Protein AF-M1BUC5-F1 (afdb_monomer)

pLDDT: mean 79.81, std 14.93, range [40.81, 97.44]

Radius of gyration: 17.12 Å; Cα contacts (8 Å, |Δi|>4): 85; chains: 1; bounding box: 34×23×53 Å

Structure (mmCIF, N/CA/C/O backbone):
data_AF-M1BUC5-F1
#
_entry.id   AF-M1BUC5-F1
#
loop_
_atom_site.group_PDB
_atom_site.id
_atom_site.type_symbol
_atom_site.label_atom_id
_atom_site.label_alt_id
_atom_site.label_comp_id
_atom_site.label_asym_id
_atom_site.label_entity_id
_atom_site.label_seq_id
_atom_site.pdbx_PDB_ins_code
_atom_site.Cartn_x
_atom_site.Cartn_y
_atom_site.Cartn_z
_atom_site.occupancy
_atom_site.B_iso_or_equiv
_atom_site.auth_seq_id
_atom_site.auth_comp_id
_atom_site.auth_asym_id
_atom_site.auth_atom_id
_atom_site.pdbx_PDB_model_num
ATOM 1 N N . MET A 1 1 ? 2.798 -12.163 -5.135 1.00 40.81 1 MET A N 1
ATOM 2 C CA . MET A 1 1 ? 2.612 -11.524 -6.457 1.00 40.81 1 MET A CA 1
ATOM 3 C C . MET A 1 1 ? 3.917 -11.699 -7.228 1.00 40.81 1 MET A C 1
ATOM 5 O O . MET A 1 1 ? 4.944 -11.316 -6.693 1.00 40.81 1 MET A O 1
ATOM 9 N N . LYS A 1 2 ? 3.945 -12.364 -8.393 1.00 43.41 2 LYS A N 1
ATOM 10 C CA . LYS A 1 2 ? 5.181 -12.473 -9.197 1.00 43.41 2 LYS A CA 1
ATOM 11 C C . LYS A 1 2 ? 5.216 -11.312 -10.189 1.00 43.41 2 LYS A C 1
ATOM 13 O O . LYS A 1 2 ? 4.722 -11.448 -11.298 1.00 43.41 2 LYS A O 1
ATOM 18 N N . LEU A 1 3 ? 5.778 -10.185 -9.757 1.00 51.00 3 LEU A N 1
ATOM 19 C CA . LEU A 1 3 ? 5.928 -8.955 -10.550 1.00 51.00 3 LEU A CA 1
ATOM 20 C C . LEU A 1 3 ? 7.007 -9.044 -11.655 1.00 51.00 3 LEU A C 1
ATOM 22 O O . LEU A 1 3 ? 7.261 -8.060 -12.337 1.00 51.00 3 LEU A O 1
ATOM 26 N N . LEU A 1 4 ? 7.665 -10.199 -11.822 1.00 53.34 4 LEU A N 1
ATOM 27 C CA . LEU A 1 4 ? 8.909 -10.343 -12.595 1.00 53.34 4 LEU A CA 1
ATOM 28 C C . LEU A 1 4 ? 8.871 -11.472 -13.641 1.00 53.34 4 LEU A C 1
ATOM 30 O O . LEU A 1 4 ? 9.902 -12.065 -13.956 1.00 53.34 4 LEU A O 1
ATOM 34 N N . ASN A 1 5 ? 7.706 -11.828 -14.190 1.00 49.78 5 ASN A N 1
ATOM 35 C CA . ASN A 1 5 ? 7.706 -12.741 -15.338 1.00 49.78 5 ASN A CA 1
ATOM 36 C C . ASN A 1 5 ? 8.356 -12.019 -16.538 1.00 49.78 5 ASN A C 1
ATOM 38 O O . ASN A 1 5 ? 7.875 -10.974 -16.939 1.00 49.78 5 ASN A O 1
ATOM 42 N N . ASN A 1 6 ? 9.445 -12.567 -17.094 1.00 53.25 6 ASN A N 1
ATOM 43 C CA . ASN A 1 6 ? 10.307 -11.999 -18.155 1.00 53.25 6 ASN A CA 1
ATOM 44 C C . ASN A 1 6 ? 11.042 -10.677 -17.827 1.00 53.25 6 ASN A C 1
ATOM 46 O O . ASN A 1 6 ? 11.204 -9.818 -18.698 1.00 53.25 6 ASN A O 1
ATOM 50 N N . SER A 1 7 ? 11.558 -10.545 -16.598 1.00 54.84 7 SER A N 1
ATOM 51 C CA . SER A 1 7 ? 12.500 -9.479 -16.199 1.00 54.84 7 SER A CA 1
ATOM 52 C C . SER A 1 7 ? 13.679 -9.300 -17.159 1.00 54.84 7 SER A C 1
ATOM 54 O O . SER A 1 7 ? 14.163 -8.192 -17.340 1.00 54.84 7 SER A O 1
ATOM 56 N N . ASP A 1 8 ? 14.100 -10.372 -17.825 1.00 61.12 8 ASP A N 1
ATOM 57 C CA . ASP A 1 8 ? 15.307 -10.448 -18.657 1.00 61.12 8 ASP A CA 1
ATOM 58 C C . ASP A 1 8 ? 15.237 -9.559 -19.913 1.00 61.12 8 ASP A C 1
ATOM 60 O O . ASP A 1 8 ? 16.244 -9.343 -20.584 1.00 61.12 8 ASP A O 1
ATOM 64 N N . LYS A 1 9 ? 14.037 -9.064 -20.248 1.00 65.19 9 LYS A N 1
ATOM 65 C CA . LYS A 1 9 ? 13.779 -8.153 -21.373 1.00 65.19 9 LYS A CA 1
ATOM 66 C C . LYS A 1 9 ? 13.777 -6.674 -20.976 1.00 65.19 9 LYS A C 1
ATOM 68 O O . LYS A 1 9 ? 13.602 -5.828 -21.845 1.00 65.19 9 LYS A O 1
ATOM 73 N N . LEU A 1 10 ? 13.907 -6.374 -19.687 1.00 69.19 10 LEU A N 1
ATOM 74 C CA . LEU A 1 10 ? 13.902 -5.017 -19.148 1.00 69.19 10 LEU A CA 1
ATOM 75 C C . LEU A 1 10 ? 15.336 -4.495 -19.024 1.00 69.19 10 LEU A C 1
ATOM 77 O O . LEU A 1 10 ? 16.236 -5.260 -18.667 1.00 69.19 10 LEU A O 1
ATOM 81 N N . SER A 1 11 ? 15.544 -3.193 -19.224 1.00 74.12 11 SER A N 1
ATOM 82 C CA . SER A 1 11 ? 16.792 -2.538 -18.821 1.00 74.12 11 SER A CA 1
ATOM 83 C C . SER A 1 11 ? 17.076 -2.743 -17.329 1.00 74.12 11 SER A C 1
ATOM 85 O O . SER A 1 11 ? 16.158 -2.821 -16.507 1.00 74.12 11 SER A O 1
ATOM 87 N N . SER A 1 12 ? 18.359 -2.798 -16.961 1.00 79.25 12 SER A N 1
ATOM 88 C CA . SER A 1 12 ? 18.786 -2.975 -15.567 1.00 79.25 12 SER A CA 1
ATOM 89 C C . SER A 1 12 ? 18.190 -1.920 -14.630 1.00 79.25 12 SER A C 1
ATOM 91 O O . SER A 1 12 ? 17.803 -2.244 -13.511 1.00 79.25 12 SER A O 1
ATOM 93 N N . ASP A 1 13 ? 18.048 -0.678 -15.099 1.00 77.81 13 ASP A N 1
ATOM 94 C CA . ASP A 1 13 ? 17.441 0.407 -14.323 1.00 77.81 13 ASP A CA 1
ATOM 95 C C . ASP A 1 13 ? 15.959 0.140 -14.032 1.00 77.81 13 ASP A C 1
ATOM 97 O O . ASP A 1 13 ? 15.507 0.335 -12.901 1.00 77.81 13 ASP A O 1
ATOM 101 N N . THR A 1 14 ? 15.215 -0.361 -15.023 1.00 75.44 14 THR A N 1
ATOM 102 C CA . THR A 1 14 ? 13.808 -0.749 -14.857 1.00 75.44 14 THR A CA 1
ATOM 103 C C . THR A 1 14 ? 13.677 -1.933 -13.899 1.00 75.44 14 THR A C 1
ATOM 105 O O . THR A 1 14 ? 12.829 -1.907 -13.008 1.00 75.44 14 THR A O 1
ATOM 108 N N . GLN A 1 15 ? 14.536 -2.951 -14.029 1.00 77.69 15 GLN A N 1
ATOM 109 C CA . GLN A 1 15 ? 14.553 -4.089 -13.100 1.00 77.69 15 GLN A CA 1
ATOM 110 C C . GLN A 1 15 ? 14.828 -3.633 -11.665 1.00 77.69 15 GLN A C 1
ATOM 112 O O . GLN A 1 15 ? 14.133 -4.063 -10.746 1.00 77.69 15 GLN A O 1
ATOM 117 N N . GLN A 1 16 ? 15.789 -2.723 -11.475 1.00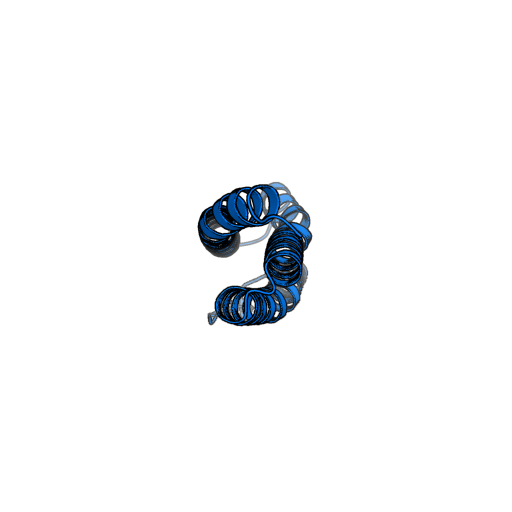 82.06 16 GLN A N 1
ATOM 118 C CA . GLN A 1 16 ? 16.114 -2.192 -10.157 1.00 82.06 16 GLN A CA 1
ATOM 119 C C . GLN A 1 16 ? 14.939 -1.415 -9.563 1.00 82.06 16 GLN A C 1
ATOM 121 O O . GLN A 1 16 ? 14.580 -1.654 -8.419 1.00 82.06 16 GLN A O 1
ATOM 126 N N . ALA A 1 17 ? 14.289 -0.530 -10.323 1.00 80.00 17 ALA A N 1
ATOM 127 C CA . ALA A 1 17 ? 13.152 0.227 -9.798 1.00 80.00 17 ALA A CA 1
ATOM 128 C C . ALA A 1 17 ? 11.939 -0.657 -9.461 1.00 80.00 17 ALA A C 1
ATOM 130 O O . ALA A 1 17 ? 11.228 -0.378 -8.496 1.00 80.00 17 ALA A O 1
ATOM 131 N N . LEU A 1 18 ? 11.704 -1.726 -10.228 1.00 79.19 18 LEU A N 1
ATOM 132 C CA . LEU A 1 18 ? 10.680 -2.721 -9.900 1.00 79.19 18 LEU A CA 1
ATOM 133 C C . LEU A 1 18 ? 11.051 -3.523 -8.646 1.00 79.19 18 LEU A C 1
ATOM 135 O O . LEU A 1 18 ? 10.176 -3.774 -7.817 1.00 79.19 18 LEU A O 1
ATOM 139 N N . SER A 1 19 ? 12.327 -3.892 -8.488 1.00 83.19 19 SER A N 1
ATOM 140 C CA . SER A 1 19 ? 12.835 -4.546 -7.276 1.00 83.19 19 SER A CA 1
ATOM 141 C C . SER A 1 19 ? 12.656 -3.651 -6.054 1.00 83.19 19 SER A C 1
ATOM 143 O O . SER A 1 19 ? 12.072 -4.091 -5.071 1.00 83.19 19 SER A O 1
ATOM 145 N N . ASP A 1 20 ? 13.047 -2.379 -6.154 1.00 83.88 20 ASP A N 1
ATOM 146 C CA . ASP A 1 20 ? 12.888 -1.399 -5.079 1.00 83.88 20 ASP A CA 1
ATOM 147 C C . ASP A 1 20 ? 11.408 -1.265 -4.680 1.00 83.88 20 ASP A C 1
ATOM 149 O O . ASP A 1 20 ? 11.076 -1.220 -3.500 1.00 83.88 20 ASP A O 1
ATOM 153 N N . CYS A 1 21 ? 10.482 -1.264 -5.647 1.00 83.88 21 CYS A N 1
ATOM 154 C CA . CYS A 1 21 ? 9.051 -1.293 -5.335 1.00 83.88 21 CYS A CA 1
ATOM 155 C C . CYS A 1 21 ? 8.616 -2.565 -4.609 1.00 83.88 21 CYS A C 1
ATOM 157 O O . CYS A 1 21 ? 7.813 -2.497 -3.682 1.00 83.88 21 CYS A O 1
ATOM 159 N N . ASN A 1 22 ? 9.125 -3.725 -5.015 1.00 82.81 22 ASN A N 1
ATOM 160 C CA . ASN A 1 22 ? 8.799 -4.980 -4.354 1.00 82.81 22 ASN A CA 1
ATOM 161 C C . ASN A 1 22 ? 9.305 -5.012 -2.899 1.00 82.81 22 ASN A C 1
ATOM 163 O O . ASN A 1 22 ? 8.594 -5.512 -2.026 1.00 82.81 22 ASN A O 1
ATOM 167 N N . A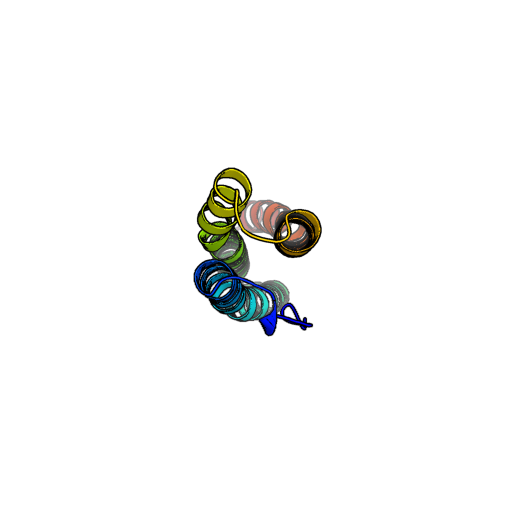SP A 1 23 ? 10.469 -4.415 -2.638 1.00 86.50 23 ASP A N 1
ATOM 168 C CA . ASP A 1 23 ? 11.057 -4.301 -1.299 1.00 86.50 23 ASP A CA 1
ATOM 169 C C . ASP A 1 23 ? 10.233 -3.405 -0.361 1.00 86.50 23 ASP A C 1
ATOM 171 O O . ASP A 1 23 ? 10.251 -3.620 0.846 1.00 86.50 23 ASP A O 1
ATOM 175 N N . HIS A 1 24 ? 9.450 -2.461 -0.896 1.00 86.75 24 HIS A N 1
ATOM 176 C CA . HIS A 1 24 ? 8.471 -1.694 -0.115 1.00 86.75 24 HIS A CA 1
ATOM 177 C C . HIS A 1 24 ? 7.109 -2.394 0.007 1.00 86.75 24 HIS A C 1
ATOM 179 O O . HIS A 1 24 ? 6.432 -2.268 1.025 1.00 86.75 24 HIS A O 1
ATOM 185 N N . PHE A 1 25 ? 6.677 -3.149 -1.008 1.00 85.31 25 PHE A N 1
ATOM 186 C CA . PHE A 1 25 ? 5.338 -3.753 -1.015 1.00 85.31 25 PHE A CA 1
ATOM 187 C C . PHE A 1 25 ? 5.202 -4.908 -0.022 1.00 85.31 25 PHE A C 1
ATOM 189 O O . PHE A 1 25 ? 4.127 -5.080 0.546 1.00 85.31 25 PHE A O 1
ATOM 196 N N . ILE A 1 26 ? 6.252 -5.712 0.171 1.00 83.81 26 ILE A N 1
ATOM 197 C CA . ILE A 1 26 ? 6.210 -6.847 1.105 1.00 83.81 26 ILE A CA 1
ATOM 198 C C . ILE A 1 26 ? 6.023 -6.357 2.554 1.00 83.81 26 ILE A C 1
ATOM 200 O O . ILE A 1 26 ? 5.029 -6.757 3.160 1.00 83.81 26 ILE A O 1
ATOM 204 N N . PRO A 1 27 ? 6.861 -5.443 3.087 1.00 88.00 27 PRO A N 1
ATOM 205 C CA . PRO A 1 27 ? 6.651 -4.881 4.422 1.00 88.00 27 PRO A CA 1
ATOM 206 C C . PRO A 1 27 ? 5.305 -4.166 4.566 1.00 88.00 27 PRO A C 1
ATOM 208 O O . PRO A 1 27 ? 4.644 -4.286 5.592 1.00 88.00 27 PRO A O 1
ATOM 211 N N . ALA A 1 28 ? 4.849 -3.466 3.522 1.00 89.69 28 ALA A N 1
ATOM 212 C CA . ALA A 1 28 ? 3.553 -2.796 3.548 1.00 89.69 28 ALA A CA 1
ATOM 213 C C . ALA A 1 28 ? 2.376 -3.772 3.712 1.00 89.69 28 ALA A C 1
ATOM 215 O O . ALA A 1 28 ? 1.377 -3.414 4.329 1.00 89.69 28 ALA A O 1
ATOM 216 N N . ILE A 1 29 ? 2.477 -4.997 3.184 1.00 89.19 29 ILE A N 1
ATOM 217 C CA . ILE A 1 29 ? 1.465 -6.042 3.392 1.00 89.19 29 ILE A CA 1
ATOM 218 C C . ILE A 1 29 ? 1.500 -6.551 4.836 1.00 89.19 29 ILE A C 1
ATOM 220 O O . ILE A 1 29 ? 0.442 -6.679 5.442 1.00 89.19 29 ILE A O 1
ATOM 224 N N . GLU A 1 30 ? 2.685 -6.775 5.408 1.00 92.88 30 GLU A N 1
ATOM 225 C CA . GLU A 1 30 ? 2.823 -7.183 6.816 1.00 92.88 30 GLU A CA 1
ATOM 226 C C . GLU A 1 30 ? 2.224 -6.127 7.763 1.00 92.88 30 GLU A C 1
ATOM 228 O O . GLU A 1 30 ? 1.482 -6.457 8.683 1.00 92.88 30 GLU A O 1
ATOM 233 N N . LEU A 1 31 ? 2.428 -4.841 7.464 1.00 95.25 31 LEU A N 1
ATOM 234 C CA . LEU A 1 31 ? 1.822 -3.735 8.211 1.00 95.25 31 LEU A CA 1
ATOM 235 C C . LEU A 1 31 ? 0.288 -3.696 8.103 1.00 95.25 31 LEU A C 1
ATOM 237 O O . LEU A 1 31 ? -0.380 -3.239 9.027 1.00 95.25 31 LEU A O 1
ATOM 241 N N . ILE A 1 32 ? -0.299 -4.149 6.991 1.00 94.50 32 ILE A N 1
ATOM 242 C CA . ILE A 1 32 ? -1.762 -4.271 6.879 1.00 94.50 32 ILE A CA 1
ATOM 243 C C . ILE A 1 32 ? -2.273 -5.350 7.836 1.00 94.50 32 ILE A C 1
ATOM 245 O O . ILE A 1 32 ? -3.286 -5.125 8.499 1.00 94.50 32 ILE A O 1
ATOM 249 N N . ASP A 1 33 ? -1.580 -6.485 7.925 1.00 94.75 33 ASP A N 1
ATOM 250 C CA . ASP A 1 33 ? -1.946 -7.572 8.836 1.00 94.75 33 ASP A CA 1
ATOM 251 C C . ASP A 1 33 ? -1.824 -7.119 10.303 1.00 94.75 33 ASP A C 1
ATOM 253 O O . ASP A 1 33 ? -2.779 -7.267 11.071 1.00 94.75 33 ASP A O 1
ATOM 257 N N . ASP A 1 34 ? -0.733 -6.432 10.660 1.00 96.44 34 ASP A N 1
ATOM 258 C CA . ASP A 1 34 ? -0.561 -5.824 11.988 1.00 96.44 34 ASP A CA 1
ATOM 259 C C . ASP A 1 34 ? -1.684 -4.818 12.306 1.00 96.44 34 ASP A C 1
ATOM 261 O O . ASP A 1 34 ? -2.215 -4.777 13.420 1.00 96.44 34 ASP A O 1
ATOM 265 N N . ALA A 1 35 ? -2.113 -4.020 11.321 1.00 96.00 35 ALA A N 1
ATOM 266 C CA . ALA A 1 35 ? -3.209 -3.072 11.498 1.00 96.00 35 ALA A CA 1
ATOM 267 C C . ALA A 1 35 ? -4.558 -3.761 11.760 1.00 96.00 35 ALA A C 1
ATOM 269 O O . ALA A 1 35 ? -5.376 -3.268 12.551 1.00 96.00 35 ALA A O 1
ATOM 270 N N . VAL A 1 36 ? -4.811 -4.897 11.104 1.00 94.62 36 VAL A N 1
ATOM 271 C CA . VAL A 1 36 ? -5.995 -5.731 11.350 1.00 94.62 36 VAL A CA 1
ATOM 272 C C . VAL A 1 36 ? -5.952 -6.298 12.767 1.00 94.62 36 VAL A C 1
ATOM 274 O O . VAL A 1 36 ? -6.932 -6.149 13.502 1.00 94.62 36 VAL A O 1
ATOM 277 N N . ASP A 1 37 ? -4.821 -6.858 13.188 1.00 96.56 37 ASP A N 1
ATOM 278 C CA . ASP A 1 37 ? -4.662 -7.424 14.529 1.00 96.56 37 ASP A CA 1
ATOM 279 C C . ASP A 1 37 ? -4.822 -6.358 15.622 1.00 96.56 37 ASP A C 1
ATOM 281 O O . ASP A 1 37 ? -5.561 -6.555 16.593 1.00 96.56 37 ASP A O 1
ATOM 285 N N . SER A 1 38 ? -4.225 -5.177 15.450 1.00 95.38 38 SER A N 1
ATOM 286 C CA . SER A 1 38 ? -4.440 -4.037 16.349 1.00 95.38 38 SER A CA 1
ATOM 287 C C . SER A 1 38 ? -5.908 -3.608 16.401 1.00 95.38 38 SER A C 1
ATOM 289 O O . SER A 1 38 ? -6.416 -3.289 17.477 1.00 95.38 38 SER A O 1
ATOM 291 N N . THR A 1 39 ? -6.621 -3.645 15.271 1.00 93.06 39 THR A N 1
ATOM 292 C CA . THR A 1 39 ? -8.056 -3.322 15.219 1.00 93.06 39 THR A CA 1
ATOM 293 C C . THR A 1 39 ? -8.881 -4.307 16.045 1.00 93.06 39 THR A C 1
ATOM 295 O O . THR A 1 39 ? -9.719 -3.886 16.844 1.00 93.06 39 THR A O 1
ATOM 298 N N . VAL A 1 40 ? -8.631 -5.612 15.892 1.00 93.31 40 VAL A N 1
ATOM 299 C CA . VAL A 1 40 ? -9.337 -6.675 16.631 1.00 93.31 40 VAL A CA 1
ATOM 300 C C . VAL A 1 40 ? -9.079 -6.578 18.137 1.00 93.31 40 VAL A C 1
ATOM 302 O O . VAL A 1 40 ? -9.984 -6.823 18.934 1.00 93.31 40 VAL A O 1
ATOM 305 N N . ASN A 1 41 ? -7.876 -6.157 18.531 1.00 93.50 41 ASN A N 1
ATOM 306 C CA . ASN A 1 41 ? -7.484 -5.991 19.931 1.00 93.50 41 ASN A CA 1
ATOM 307 C C . ASN A 1 41 ? -7.884 -4.630 20.540 1.00 93.50 41 ASN A C 1
ATOM 309 O O . ASN A 1 41 ? -7.544 -4.350 21.689 1.00 93.50 41 ASN A O 1
ATOM 313 N N . GLY A 1 42 ? -8.595 -3.770 19.800 1.00 90.88 42 GLY A N 1
ATOM 314 C CA . GLY A 1 42 ? -9.014 -2.442 20.270 1.00 90.88 42 GLY A CA 1
ATOM 315 C C . GLY A 1 42 ? -7.888 -1.402 20.344 1.00 90.88 42 GLY A C 1
ATOM 316 O O . GLY A 1 42 ? -8.103 -0.290 20.826 1.00 90.88 42 GLY A O 1
ATOM 317 N N . ALA A 1 43 ? -6.695 -1.725 19.841 1.00 93.75 43 ALA A N 1
ATOM 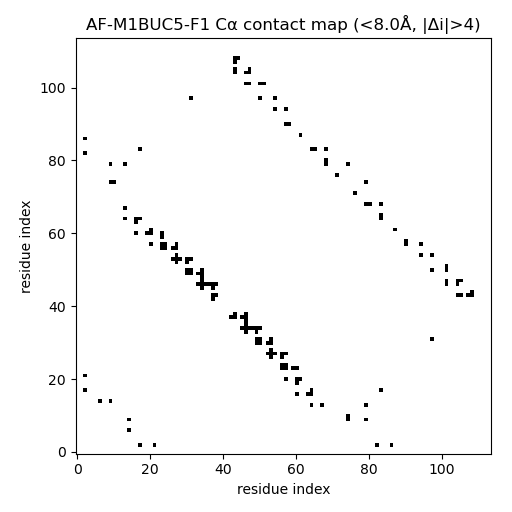318 C CA . ALA A 1 43 ? -5.543 -0.834 19.755 1.00 93.75 43 ALA A CA 1
ATOM 319 C C . ALA A 1 43 ? -5.650 0.081 18.518 1.0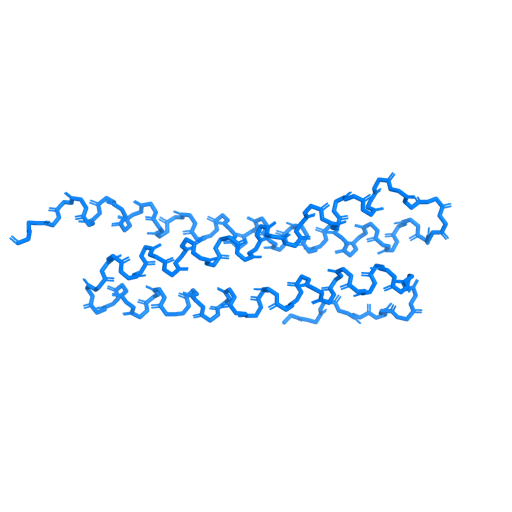0 93.75 43 ALA A C 1
ATOM 321 O O . ALA A 1 43 ? -4.836 0.035 17.597 1.00 93.75 43 ALA A O 1
ATOM 322 N N . PHE A 1 44 ? -6.692 0.916 18.467 1.00 92.69 44 PHE A N 1
ATOM 323 C CA . PHE A 1 44 ? -7.037 1.676 17.257 1.00 92.69 44 PHE A CA 1
ATOM 324 C C . PHE A 1 44 ? -5.958 2.670 16.810 1.00 92.69 44 PHE A C 1
ATOM 326 O O . PHE A 1 44 ? -5.782 2.869 15.611 1.00 92.69 44 PHE A O 1
ATOM 333 N N . ASN A 1 45 ? -5.211 3.269 17.742 1.00 93.56 45 ASN A N 1
ATOM 334 C CA . ASN A 1 45 ? -4.111 4.176 17.396 1.00 93.56 45 ASN A CA 1
ATOM 335 C C . ASN A 1 45 ? -2.956 3.442 16.699 1.00 93.56 45 ASN A C 1
ATOM 337 O O . ASN A 1 45 ? -2.399 3.968 15.736 1.00 93.56 45 ASN A O 1
ATOM 341 N N . ASP A 1 46 ? -2.649 2.220 17.136 1.00 95.06 46 ASP A N 1
ATOM 342 C CA . ASP A 1 46 ? -1.619 1.388 16.511 1.00 95.06 46 ASP A CA 1
ATOM 343 C C . ASP A 1 46 ? -2.075 0.952 15.116 1.00 95.06 46 ASP A C 1
ATOM 345 O O . ASP A 1 46 ? -1.337 1.117 14.147 1.00 95.06 46 ASP A O 1
ATOM 349 N N . ALA A 1 47 ? -3.341 0.538 14.976 1.00 95.50 47 ALA A N 1
ATOM 350 C CA . ALA A 1 47 ? -3.928 0.210 13.677 1.00 95.50 47 ALA A CA 1
ATOM 351 C C . ALA A 1 47 ? -3.870 1.390 12.687 1.00 95.50 47 ALA A C 1
ATOM 353 O O . ALA A 1 47 ? -3.497 1.219 11.526 1.00 95.50 47 ALA A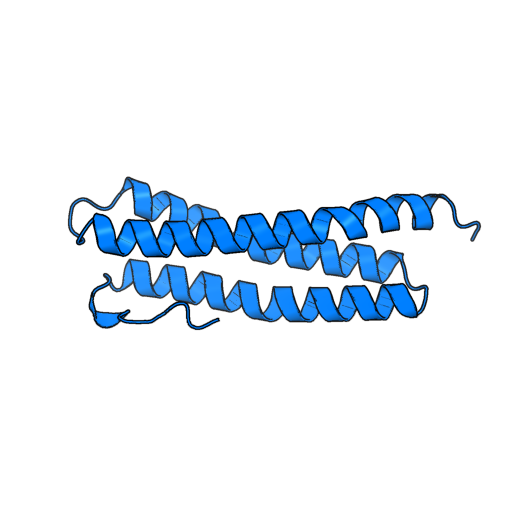 O 1
ATOM 354 N N . ILE A 1 48 ? -4.196 2.607 13.141 1.00 96.00 48 ILE A N 1
ATOM 355 C CA . ILE A 1 48 ? -4.084 3.834 12.333 1.00 96.00 48 ILE A CA 1
ATOM 356 C C . ILE A 1 48 ? -2.636 4.065 11.891 1.00 96.00 48 ILE A C 1
ATOM 358 O O . ILE A 1 48 ? -2.400 4.427 10.733 1.00 96.00 48 ILE A O 1
ATOM 362 N N . ASN A 1 49 ? -1.675 3.871 12.797 1.00 96.56 49 ASN A N 1
ATOM 363 C CA . ASN A 1 49 ? -0.258 4.048 12.504 1.00 96.56 49 ASN A CA 1
ATOM 364 C C . ASN A 1 49 ? 0.222 3.039 11.451 1.00 96.56 49 ASN A C 1
ATOM 366 O O . ASN A 1 49 ? 0.775 3.448 10.432 1.00 96.56 49 ASN A O 1
ATOM 370 N N . TYR A 1 50 ? -0.070 1.751 11.633 1.00 97.44 50 TYR A N 1
ATOM 371 C CA . TYR A 1 50 ? 0.320 0.697 10.697 1.00 97.44 50 TYR A CA 1
ATOM 372 C C . TYR A 1 50 ? -0.261 0.904 9.293 1.00 97.44 50 TYR A C 1
ATOM 374 O O . TYR A 1 50 ? 0.489 0.901 8.317 1.00 97.44 50 TYR A O 1
ATOM 382 N N . TYR A 1 51 ? -1.557 1.221 9.173 1.00 96.44 51 TYR A N 1
ATOM 383 C CA . TYR A 1 51 ? -2.154 1.559 7.875 1.00 96.44 51 TYR A CA 1
ATOM 384 C C . TYR A 1 51 ? -1.513 2.792 7.221 1.00 96.44 51 TYR A C 1
ATOM 386 O O . TYR A 1 51 ? -1.360 2.838 6.000 1.00 96.44 51 TYR A O 1
ATOM 394 N N . SER A 1 52 ? -1.124 3.797 8.012 1.00 95.38 52 SER A N 1
ATOM 395 C CA . SER A 1 52 ? -0.483 5.012 7.490 1.00 95.38 52 SER A CA 1
ATOM 396 C C . SER A 1 52 ? 0.935 4.740 6.971 1.00 95.38 52 SER A C 1
ATOM 398 O O . SER A 1 52 ? 1.323 5.277 5.928 1.00 95.38 52 SER A O 1
ATOM 400 N N . ILE A 1 53 ? 1.695 3.883 7.660 1.00 94.56 53 ILE A N 1
ATOM 401 C CA . ILE A 1 53 ? 3.025 3.448 7.213 1.00 94.56 53 ILE A CA 1
ATOM 402 C C . ILE A 1 53 ? 2.895 2.594 5.947 1.00 94.56 53 ILE A C 1
ATOM 404 O O . ILE A 1 53 ? 3.567 2.891 4.963 1.00 94.56 53 ILE A O 1
ATOM 408 N N . ALA A 1 54 ? 1.960 1.637 5.912 1.00 93.56 54 ALA A N 1
ATOM 409 C CA . ALA A 1 54 ? 1.715 0.805 4.732 1.00 93.56 54 ALA A CA 1
ATOM 410 C C . ALA A 1 54 ? 1.401 1.646 3.484 1.00 93.56 54 ALA A C 1
ATOM 412 O O . ALA A 1 54 ? 1.980 1.420 2.422 1.00 93.56 54 ALA A O 1
ATOM 413 N N . ILE A 1 55 ? 0.531 2.663 3.606 1.00 92.38 55 ILE A N 1
ATOM 414 C CA . ILE A 1 55 ? 0.275 3.612 2.509 1.00 92.38 55 ILE A CA 1
ATOM 415 C C . ILE A 1 55 ? 1.585 4.260 2.061 1.00 92.38 55 ILE A C 1
ATOM 417 O O . ILE A 1 55 ? 1.879 4.242 0.869 1.00 92.38 55 ILE A O 1
ATOM 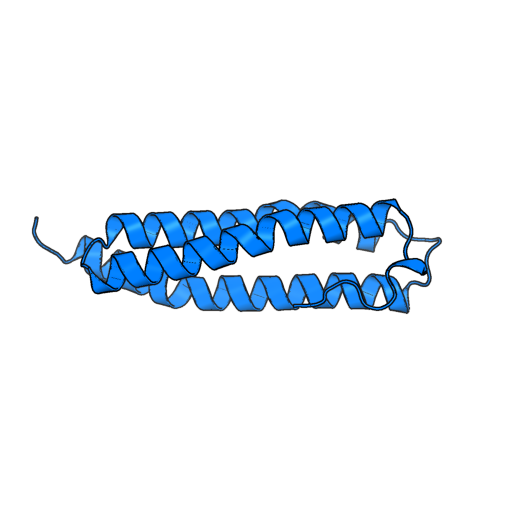421 N N . THR A 1 56 ? 2.372 4.790 3.002 1.00 91.75 56 THR A N 1
ATOM 422 C CA . THR A 1 56 ? 3.633 5.491 2.713 1.00 91.75 56 THR A CA 1
ATOM 423 C C . THR A 1 56 ? 4.610 4.607 1.938 1.00 91.75 56 THR A C 1
ATOM 425 O O . THR A 1 56 ? 5.166 5.057 0.935 1.00 91.75 56 THR A O 1
ATOM 428 N N . ASP A 1 57 ? 4.765 3.343 2.331 1.00 89.25 57 ASP A N 1
ATOM 429 C CA . ASP A 1 57 ? 5.619 2.384 1.626 1.00 89.25 57 ASP A CA 1
ATOM 430 C C . ASP A 1 57 ? 5.137 2.126 0.189 1.00 89.25 57 ASP A C 1
ATOM 432 O O . ASP A 1 57 ? 5.936 2.149 -0.751 1.00 89.25 57 ASP A O 1
ATOM 436 N N . PHE A 1 58 ? 3.823 2.010 -0.036 1.00 86.94 58 PHE A N 1
ATOM 437 C CA . PHE A 1 58 ? 3.276 1.942 -1.397 1.00 86.94 58 PHE A CA 1
ATOM 438 C C . PHE A 1 58 ? 3.492 3.236 -2.206 1.00 86.94 58 PHE A C 1
ATOM 440 O O . PHE A 1 58 ? 3.446 3.216 -3.440 1.00 86.94 58 PHE A O 1
ATOM 447 N N . GLU A 1 59 ? 3.685 4.391 -1.566 1.00 86.56 59 GLU A N 1
ATOM 448 C CA . GLU A 1 59 ? 3.896 5.666 -2.261 1.00 86.56 59 GLU A CA 1
ATOM 449 C C . GLU A 1 59 ? 5.361 5.942 -2.605 1.00 86.56 59 GLU A C 1
ATOM 451 O O . GLU A 1 59 ? 5.620 6.518 -3.663 1.00 86.56 59 GLU A O 1
ATOM 456 N N . VAL A 1 60 ? 6.310 5.515 -1.767 1.00 85.50 60 VAL A N 1
ATOM 457 C CA . VAL A 1 60 ? 7.740 5.858 -1.885 1.00 85.50 60 VAL A CA 1
ATOM 458 C C . VAL A 1 60 ? 8.354 5.426 -3.216 1.00 85.50 60 VAL A C 1
ATOM 460 O O . VAL A 1 60 ? 9.134 6.173 -3.810 1.00 85.50 60 VAL A O 1
ATOM 463 N N . CYS A 1 61 ? 7.991 4.250 -3.722 1.00 78.25 61 CYS A N 1
ATOM 464 C CA . CYS A 1 61 ? 8.646 3.691 -4.902 1.00 78.25 61 CYS A CA 1
ATOM 465 C C . CYS A 1 61 ? 8.075 4.232 -6.236 1.00 78.25 61 CYS A C 1
ATOM 467 O O . CYS A 1 61 ? 8.726 4.193 -7.286 1.00 78.25 61 CYS A O 1
ATOM 469 N N . TYR A 1 62 ? 6.861 4.795 -6.211 1.00 75.69 62 TYR A N 1
ATOM 470 C CA . TYR A 1 62 ? 6.112 5.159 -7.416 1.00 75.69 62 TYR A CA 1
ATOM 471 C C . TYR A 1 62 ? 6.695 6.333 -8.232 1.00 75.69 62 TYR A C 1
ATOM 473 O O . TYR A 1 62 ? 6.684 6.253 -9.465 1.00 75.69 62 TYR A O 1
ATOM 481 N N . PRO A 1 63 ? 7.235 7.415 -7.629 1.00 80.62 63 PRO A N 1
ATOM 482 C CA . PRO A 1 63 ? 7.832 8.519 -8.383 1.00 80.62 63 PRO A CA 1
ATOM 483 C C . PRO A 1 63 ? 8.943 8.073 -9.339 1.00 80.62 63 PRO A C 1
ATOM 485 O O . PRO A 1 63 ? 9.019 8.578 -10.461 1.00 80.62 63 PRO A O 1
ATOM 488 N N . ARG A 1 64 ? 9.762 7.094 -8.930 1.00 75.19 64 ARG A N 1
ATOM 489 C CA . ARG A 1 64 ? 10.854 6.555 -9.748 1.00 75.19 64 ARG A CA 1
ATOM 490 C C . ARG A 1 64 ? 10.328 5.760 -10.943 1.00 75.19 64 ARG A C 1
ATOM 492 O O . ARG A 1 64 ? 10.755 6.020 -12.064 1.00 75.19 64 ARG A O 1
ATOM 499 N N . LEU A 1 65 ? 9.345 4.880 -10.732 1.00 75.31 65 LEU A N 1
ATOM 500 C CA . LEU A 1 65 ? 8.684 4.156 -11.827 1.00 75.31 65 LEU A CA 1
ATOM 501 C C . LEU A 1 65 ? 7.994 5.104 -12.818 1.00 75.31 65 LEU A C 1
ATOM 503 O O . LEU A 1 65 ? 8.088 4.930 -14.032 1.00 75.31 65 LEU A O 1
ATOM 507 N N . LYS A 1 66 ? 7.330 6.151 -12.316 1.00 74.31 66 LYS A N 1
ATOM 508 C CA . LYS A 1 66 ? 6.668 7.153 -13.161 1.00 74.31 66 LYS A CA 1
ATOM 509 C C . LYS A 1 66 ? 7.665 7.933 -14.023 1.00 74.31 66 LYS A C 1
ATOM 511 O O . LYS A 1 66 ? 7.361 8.206 -15.182 1.00 74.31 66 LYS A O 1
ATOM 516 N N . ALA A 1 67 ? 8.828 8.288 -13.474 1.00 73.25 67 ALA A N 1
ATOM 517 C CA . ALA A 1 67 ? 9.880 8.987 -14.211 1.00 73.25 67 ALA A CA 1
ATOM 518 C C . ALA A 1 67 ? 10.460 8.126 -15.349 1.00 73.25 67 ALA A C 1
ATOM 520 O O . ALA A 1 67 ? 10.710 8.642 -16.438 1.00 73.25 67 ALA A O 1
ATOM 521 N N . MET A 1 68 ? 10.593 6.814 -15.130 1.00 69.31 68 MET A N 1
ATOM 522 C CA . MET A 1 68 ? 11.053 5.866 -16.154 1.00 69.31 68 MET A CA 1
ATOM 523 C C . MET A 1 68 ? 10.085 5.779 -17.337 1.00 69.31 68 MET A C 1
ATOM 525 O O . MET A 1 68 ? 10.521 5.849 -18.483 1.00 69.31 68 MET A O 1
ATOM 529 N N . ARG A 1 69 ? 8.770 5.782 -17.075 1.00 66.94 69 ARG A N 1
ATOM 530 C CA . ARG A 1 69 ? 7.730 5.821 -18.123 1.00 66.94 69 ARG A CA 1
ATOM 531 C C . ARG A 1 69 ? 7.844 7.029 -19.061 1.00 66.94 69 ARG A C 1
ATOM 533 O O . ARG A 1 69 ? 7.394 6.988 -20.194 1.00 66.94 69 ARG A O 1
ATOM 540 N N . THR A 1 70 ? 8.386 8.146 -18.578 1.00 62.62 70 THR A N 1
ATOM 541 C CA . THR A 1 70 ? 8.530 9.378 -19.374 1.00 62.62 70 THR A CA 1
ATOM 542 C C . THR A 1 70 ? 9.882 9.517 -20.074 1.00 62.62 70 THR A C 1
ATOM 544 O O . THR A 1 70 ? 10.034 10.421 -20.891 1.00 62.62 70 THR A O 1
ATOM 547 N N . ALA A 1 71 ? 10.862 8.671 -19.739 1.00 56.12 71 ALA A N 1
ATOM 548 C CA . ALA A 1 71 ? 12.254 8.808 -20.175 1.00 56.12 71 ALA A CA 1
ATOM 549 C C . ALA A 1 71 ? 12.710 7.728 -21.173 1.00 56.12 71 ALA A C 1
ATOM 551 O O . ALA A 1 71 ? 13.743 7.904 -21.821 1.00 56.12 71 ALA A O 1
ATOM 552 N N . ASN A 1 72 ? 11.965 6.630 -21.311 1.00 51.97 72 ASN A N 1
ATOM 553 C CA . ASN A 1 72 ? 12.353 5.510 -22.160 1.00 51.97 72 ASN A CA 1
ATOM 554 C C . ASN A 1 72 ? 12.066 5.811 -23.638 1.00 51.97 72 ASN A C 1
ATOM 556 O O . ASN A 1 72 ? 10.923 5.886 -24.060 1.00 51.97 72 ASN A O 1
ATOM 560 N N . SER A 1 73 ? 13.132 6.001 -24.417 1.00 47.59 73 SER A N 1
ATOM 561 C CA . SER A 1 73 ? 13.111 6.029 -25.886 1.00 47.59 73 SER A CA 1
ATOM 562 C C . SER A 1 73 ? 13.786 4.794 -26.507 1.00 47.59 73 SER A C 1
ATOM 564 O O . SER A 1 73 ? 14.041 4.778 -27.711 1.00 47.59 73 SER A O 1
ATOM 566 N N . VAL A 1 74 ? 14.149 3.791 -25.688 1.00 51.09 74 VAL A N 1
ATOM 567 C CA . VAL A 1 74 ? 15.076 2.706 -26.075 1.00 51.09 74 VAL A CA 1
ATOM 568 C C . VAL A 1 74 ? 14.639 1.298 -25.634 1.00 51.09 74 VAL A C 1
ATOM 570 O O . VAL A 1 74 ? 15.162 0.324 -26.168 1.00 51.09 74 VAL A O 1
ATOM 573 N N . ASP A 1 75 ? 13.661 1.143 -24.741 1.00 45.00 75 ASP A N 1
ATOM 574 C CA . ASP A 1 75 ? 13.126 -0.183 -24.400 1.00 45.00 75 ASP A CA 1
ATOM 575 C C . ASP A 1 75 ? 11.856 -0.470 -25.211 1.00 45.00 75 ASP A C 1
ATOM 577 O O . ASP A 1 75 ? 11.254 0.433 -25.776 1.00 45.00 75 ASP A O 1
ATOM 581 N N . VAL A 1 76 ? 11.463 -1.740 -25.325 1.00 50.72 76 VAL A N 1
ATOM 582 C CA . VAL A 1 76 ? 10.215 -2.156 -25.984 1.00 50.72 76 VAL A CA 1
ATOM 583 C C . VAL A 1 76 ? 9.045 -1.497 -25.245 1.00 50.72 76 VAL A C 1
ATOM 585 O O . VAL A 1 76 ? 8.576 -2.057 -24.252 1.00 50.72 76 VAL A O 1
ATOM 588 N N . ASP A 1 77 ? 8.636 -0.303 -25.692 1.00 54.59 77 ASP A N 1
ATOM 589 C CA . ASP A 1 77 ? 7.740 0.616 -24.971 1.00 54.59 77 ASP A CA 1
ATOM 590 C C . ASP A 1 77 ? 6.511 -0.117 -24.421 1.00 54.59 77 ASP A C 1
ATOM 592 O O . ASP A 1 77 ? 6.217 -0.040 -23.230 1.00 54.59 77 ASP A O 1
ATOM 596 N N . ASP A 1 78 ? 5.896 -0.979 -25.233 1.00 61.25 78 ASP A N 1
ATOM 597 C CA . ASP A 1 78 ? 4.717 -1.751 -24.838 1.00 61.25 78 ASP A CA 1
ATOM 598 C C . ASP A 1 78 ? 4.961 -2.702 -23.648 1.00 61.25 78 ASP A C 1
ATOM 600 O O . ASP A 1 78 ? 4.066 -2.930 -22.839 1.00 61.25 78 ASP A O 1
ATOM 604 N N . TYR A 1 79 ? 6.145 -3.305 -23.508 1.00 59.22 79 TYR A N 1
ATOM 605 C CA . TYR A 1 79 ? 6.402 -4.294 -22.453 1.00 59.22 79 TYR A CA 1
ATOM 606 C C . TYR A 1 79 ? 6.712 -3.639 -21.102 1.00 59.22 79 TYR A C 1
ATOM 608 O O . TYR A 1 79 ? 6.186 -4.067 -20.068 1.00 59.22 79 TYR A O 1
ATOM 616 N N . VAL A 1 80 ? 7.549 -2.599 -21.114 1.00 63.41 80 VAL A N 1
ATOM 617 C CA . VAL A 1 80 ? 7.927 -1.839 -19.914 1.00 63.41 80 VAL A CA 1
ATOM 618 C C . VAL A 1 80 ? 6.739 -1.036 -19.392 1.00 63.41 80 VAL A C 1
ATOM 620 O O . VAL A 1 80 ? 6.455 -1.080 -18.192 1.00 63.41 80 VAL A O 1
ATOM 623 N N . ASP A 1 81 ? 5.993 -0.378 -20.284 1.00 66.88 81 ASP A N 1
ATOM 624 C CA . ASP A 1 81 ? 4.823 0.410 -19.899 1.00 66.88 81 ASP A CA 1
ATOM 625 C C . ASP A 1 81 ? 3.733 -0.457 -19.274 1.00 66.88 81 ASP A C 1
ATOM 627 O O . ASP A 1 81 ? 3.128 -0.046 -18.282 1.00 66.88 81 ASP A O 1
ATOM 631 N N . ASN A 1 82 ? 3.523 -1.677 -19.785 1.00 72.56 82 ASN A N 1
ATOM 632 C CA . ASN A 1 82 ? 2.569 -2.618 -19.200 1.00 72.56 82 ASN A CA 1
ATOM 633 C C . ASN A 1 82 ? 2.957 -3.014 -17.766 1.00 72.56 82 ASN A C 1
ATOM 635 O O . ASN A 1 82 ? 2.106 -2.963 -16.881 1.00 72.56 82 ASN A O 1
ATOM 639 N N . HIS A 1 83 ? 4.229 -3.324 -17.490 1.00 73.75 83 HIS A N 1
ATOM 640 C CA . HIS A 1 83 ? 4.665 -3.703 -16.136 1.00 73.75 83 HIS A CA 1
ATOM 641 C C . HIS A 1 83 ? 4.601 -2.529 -15.155 1.00 73.75 83 HIS A C 1
ATOM 643 O O . HIS A 1 83 ? 4.118 -2.676 -14.031 1.00 73.75 83 HIS A O 1
ATOM 649 N N . ILE A 1 84 ? 5.035 -1.339 -15.581 1.00 74.88 84 ILE A N 1
ATOM 650 C CA . ILE A 1 84 ? 4.916 -0.125 -14.766 1.00 74.88 84 ILE A CA 1
ATOM 651 C C . ILE A 1 84 ? 3.436 0.177 -14.482 1.00 74.88 84 ILE A C 1
ATOM 653 O O . ILE A 1 84 ? 3.085 0.525 -13.352 1.00 74.88 84 ILE A O 1
ATOM 657 N N . ALA A 1 85 ? 2.555 0.017 -15.475 1.00 76.56 85 ALA A N 1
ATOM 658 C CA . ALA A 1 85 ? 1.117 0.201 -15.308 1.00 76.56 85 ALA A CA 1
ATOM 659 C C . ALA A 1 85 ? 0.493 -0.846 -14.371 1.00 76.56 85 ALA A C 1
ATOM 661 O O . ALA A 1 85 ? -0.341 -0.487 -13.542 1.00 76.56 85 ALA A O 1
ATOM 662 N N . GLU A 1 86 ? 0.900 -2.113 -14.448 1.00 78.69 86 GLU A N 1
ATOM 663 C CA . GLU A 1 86 ? 0.453 -3.167 -13.530 1.00 78.69 86 GLU A CA 1
ATOM 664 C C . GLU A 1 86 ? 0.820 -2.844 -12.079 1.00 78.69 86 GLU A C 1
ATOM 666 O O . GLU A 1 86 ? -0.051 -2.884 -11.206 1.00 78.69 86 GLU A O 1
ATOM 671 N N . VAL A 1 87 ? 2.069 -2.440 -11.821 1.00 78.50 87 VAL A N 1
ATOM 672 C CA . VAL A 1 87 ? 2.514 -2.028 -10.478 1.00 78.50 87 VAL A CA 1
ATOM 673 C C . VAL A 1 87 ? 1.736 -0.803 -9.998 1.00 78.50 87 VAL A C 1
ATOM 675 O O . VAL A 1 87 ? 1.251 -0.785 -8.866 1.00 78.50 87 VAL A O 1
ATOM 678 N N . ALA A 1 88 ? 1.545 0.198 -10.863 1.00 78.31 88 ALA A N 1
ATOM 679 C CA . ALA A 1 88 ? 0.763 1.393 -10.552 1.00 78.31 88 ALA A CA 1
ATOM 680 C C . ALA A 1 88 ? -0.692 1.059 -10.185 1.00 78.31 88 ALA A C 1
ATOM 682 O O . ALA A 1 88 ? -1.244 1.600 -9.225 1.00 78.31 88 ALA A O 1
ATOM 683 N N . ASN A 1 89 ? -1.316 0.156 -10.942 1.00 81.69 89 ASN A N 1
ATOM 684 C CA . ASN A 1 89 ? -2.691 -0.274 -10.721 1.00 81.69 89 ASN A CA 1
ATOM 685 C C . ASN A 1 89 ? -2.825 -1.084 -9.429 1.00 81.69 89 ASN A C 1
ATOM 687 O O . ASN A 1 89 ? -3.735 -0.813 -8.646 1.00 81.69 89 ASN A O 1
ATOM 691 N N . ALA A 1 90 ? -1.907 -2.022 -9.174 1.00 82.12 90 ALA A N 1
ATOM 692 C CA . ALA A 1 90 ? -1.880 -2.798 -7.937 1.00 82.12 90 ALA A CA 1
ATOM 693 C C . ALA A 1 90 ? -1.722 -1.886 -6.713 1.00 82.12 90 ALA A C 1
ATOM 695 O O . ALA A 1 90 ? -2.508 -1.969 -5.772 1.00 82.12 90 ALA A O 1
ATOM 696 N N . ARG A 1 91 ? -0.778 -0.942 -6.772 1.00 84.44 91 ARG A N 1
ATOM 697 C CA . ARG A 1 91 ? -0.571 0.087 -5.749 1.00 84.44 91 ARG A CA 1
ATOM 698 C C . ARG A 1 91 ? -1.832 0.903 -5.485 1.00 84.44 91 ARG A C 1
ATOM 700 O O . ARG A 1 91 ? -2.269 1.017 -4.346 1.00 84.44 91 ARG A O 1
ATOM 707 N N . ASN A 1 92 ? -2.432 1.462 -6.535 1.00 84.44 92 ASN A N 1
ATOM 708 C CA . ASN A 1 92 ? -3.632 2.288 -6.403 1.00 84.44 92 ASN A CA 1
ATOM 709 C C . ASN A 1 92 ? -4.809 1.495 -5.824 1.00 84.44 92 ASN A C 1
ATOM 711 O O . ASN A 1 92 ? -5.578 2.040 -5.034 1.00 84.44 92 ASN A O 1
ATOM 715 N N . ALA A 1 93 ? -4.945 0.218 -6.195 1.00 85.88 93 ALA A N 1
ATOM 716 C CA . ALA A 1 93 ? -5.946 -0.662 -5.613 1.00 85.88 93 ALA A CA 1
ATOM 717 C C . ALA A 1 93 ? -5.692 -0.866 -4.112 1.00 85.88 93 ALA A C 1
ATOM 719 O O . ALA A 1 93 ? -6.596 -0.615 -3.319 1.00 85.88 93 ALA A O 1
ATOM 720 N N . LEU A 1 94 ? -4.471 -1.243 -3.719 1.00 86.31 94 LEU A N 1
ATOM 721 C CA . LEU A 1 94 ? -4.097 -1.483 -2.320 1.00 86.31 94 LEU A CA 1
ATOM 722 C C . LEU A 1 94 ? -4.290 -0.237 -1.450 1.00 86.31 94 LEU A C 1
ATOM 724 O O . LEU A 1 94 ? -5.006 -0.294 -0.455 1.00 86.31 94 LEU A O 1
ATOM 728 N N . VAL A 1 95 ? -3.758 0.913 -1.870 1.00 89.12 95 VAL A N 1
ATOM 729 C CA . VAL A 1 95 ? -3.916 2.187 -1.145 1.00 89.12 95 VAL A CA 1
ATOM 730 C C . VAL A 1 95 ? -5.396 2.545 -0.979 1.00 89.12 95 VAL A C 1
ATOM 732 O O . VAL A 1 95 ? -5.834 2.902 0.114 1.00 89.12 95 VAL A O 1
ATOM 735 N N . LYS A 1 96 ? -6.208 2.385 -2.033 1.00 89.06 96 LYS A N 1
ATOM 736 C CA . LYS A 1 96 ? -7.656 2.624 -1.955 1.00 89.06 96 LYS A CA 1
ATOM 737 C C . LYS A 1 96 ? -8.347 1.678 -0.969 1.00 89.06 96 LYS A C 1
ATOM 739 O O . LYS A 1 96 ? -9.243 2.118 -0.252 1.00 89.06 96 LYS A O 1
ATOM 744 N N . PHE A 1 97 ? -7.954 0.404 -0.937 1.00 88.25 97 PHE A N 1
ATOM 745 C CA . PHE A 1 97 ? -8.497 -0.566 0.014 1.00 88.25 97 PHE A CA 1
ATOM 746 C C . PHE A 1 97 ? -8.131 -0.228 1.461 1.00 88.25 97 PHE A C 1
ATOM 748 O O . PHE A 1 97 ? -8.983 -0.401 2.323 1.00 88.25 97 PHE A O 1
ATOM 755 N N . ILE A 1 98 ? -6.930 0.300 1.716 1.00 92.75 98 ILE A N 1
ATOM 756 C CA . ILE A 1 98 ? -6.460 0.692 3.056 1.00 92.75 98 ILE A CA 1
ATOM 757 C C . ILE A 1 98 ? -7.151 1.962 3.570 1.00 92.75 98 ILE A C 1
ATOM 759 O O . ILE A 1 98 ? -7.426 2.080 4.764 1.00 92.75 98 ILE A O 1
ATOM 763 N N . HIS A 1 99 ? -7.478 2.913 2.689 1.00 93.44 99 HIS A N 1
ATOM 764 C CA . HIS A 1 99 ? 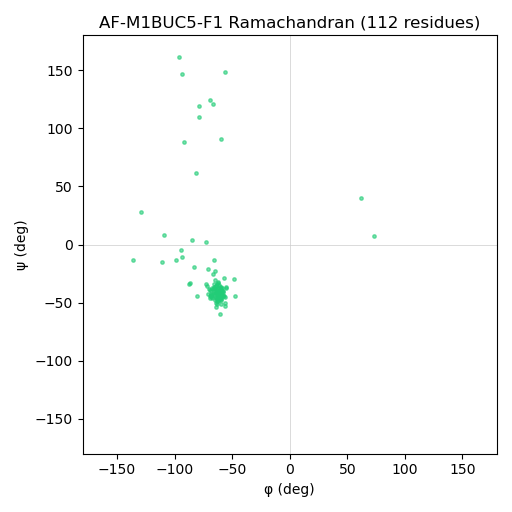-8.135 4.155 3.108 1.00 93.44 99 HIS A CA 1
ATOM 765 C C . HIS A 1 99 ? -9.487 3.927 3.798 1.00 93.44 99 HIS A C 1
ATOM 767 O O . HIS A 1 99 ? -9.799 4.622 4.760 1.00 93.44 99 HIS A O 1
ATOM 773 N N . ILE A 1 100 ? -10.266 2.933 3.360 1.00 91.94 100 ILE A N 1
ATOM 774 C CA . ILE A 1 100 ? -11.586 2.638 3.938 1.00 91.94 100 ILE A CA 1
ATOM 775 C C . ILE A 1 100 ? -11.499 2.281 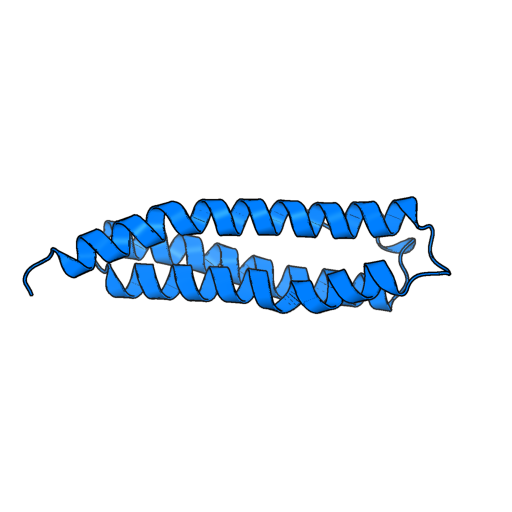5.438 1.00 91.94 100 ILE A C 1
ATOM 777 O O . ILE A 1 100 ? -12.116 2.985 6.240 1.00 91.94 100 ILE A O 1
ATOM 781 N N . PRO A 1 101 ? -10.767 1.228 5.864 1.00 92.56 101 PRO A N 1
ATOM 782 C CA . PRO A 1 101 ? -10.634 0.902 7.280 1.00 92.56 101 PRO A CA 1
ATOM 783 C C . PRO A 1 101 ? -9.915 2.005 8.065 1.00 92.56 101 PRO A C 1
ATOM 785 O O . PRO A 1 101 ? -10.309 2.279 9.196 1.00 92.56 101 PRO A O 1
ATOM 788 N N . LEU A 1 102 ? -8.928 2.687 7.475 1.00 94.62 102 LEU A N 1
ATOM 789 C CA . LEU A 1 102 ? -8.224 3.794 8.127 1.00 94.62 102 LEU A CA 1
ATOM 790 C C . LEU A 1 102 ? -9.164 4.952 8.496 1.00 94.62 102 LEU A C 1
ATOM 792 O O . LEU A 1 102 ? -9.105 5.467 9.613 1.00 94.62 102 LEU A O 1
ATOM 796 N N . ASP A 1 103 ? -10.035 5.366 7.578 1.00 94.00 103 ASP A N 1
ATOM 797 C CA . ASP A 1 103 ? -10.968 6.467 7.822 1.00 94.00 103 ASP A CA 1
ATOM 798 C C . ASP A 1 103 ? -12.018 6.087 8.876 1.00 94.00 103 ASP A C 1
ATOM 800 O O . ASP A 1 103 ? -12.342 6.899 9.746 1.00 94.00 103 ASP A O 1
ATOM 804 N N . ILE A 1 104 ? -12.484 4.833 8.873 1.00 92.50 104 ILE A N 1
ATOM 805 C CA . ILE A 1 104 ? -13.368 4.301 9.922 1.00 92.50 104 ILE A CA 1
ATOM 806 C C . ILE A 1 104 ? -12.661 4.322 11.281 1.00 92.50 104 ILE A C 1
ATOM 808 O O . ILE A 1 104 ? -13.224 4.822 12.255 1.00 92.50 104 ILE A O 1
ATOM 812 N N . LEU A 1 105 ? -11.425 3.824 11.355 1.00 92.94 105 LEU A N 1
ATOM 813 C CA . LEU A 1 105 ? -10.646 3.794 12.593 1.00 92.94 105 LEU A CA 1
ATOM 814 C C . LEU A 1 105 ? -10.426 5.189 13.169 1.00 92.94 105 LEU A C 1
ATOM 816 O O . LEU A 1 105 ? -10.570 5.370 14.374 1.00 92.94 105 LEU A O 1
ATOM 820 N N . LYS A 1 106 ? -10.142 6.190 12.328 1.00 91.81 106 LYS A N 1
ATOM 821 C CA . LYS A 1 106 ? -10.005 7.587 12.771 1.00 91.81 106 LYS A CA 1
ATOM 822 C C . LYS A 1 106 ? -11.287 8.116 13.412 1.00 91.81 106 LYS A C 1
ATOM 824 O O . LYS A 1 106 ? -11.215 8.812 14.422 1.00 91.81 106 LYS A O 1
ATOM 829 N N . VAL A 1 107 ? -12.454 7.769 12.866 1.00 92.44 107 VAL A N 1
ATOM 830 C CA . VAL A 1 107 ? -13.752 8.139 13.455 1.00 92.44 107 VAL A CA 1
ATOM 831 C C . VAL A 1 107 ? -13.977 7.412 14.781 1.00 92.44 107 VAL A C 1
ATOM 833 O O . VAL A 1 107 ? -14.371 8.044 15.761 1.00 92.44 107 VAL A O 1
ATOM 836 N N . VAL A 1 108 ? -13.698 6.108 14.839 1.00 88.00 108 VAL A N 1
ATOM 837 C CA . VAL A 1 108 ? -13.861 5.295 16.056 1.00 88.00 108 VAL A CA 1
ATOM 838 C C . VAL A 1 108 ? -12.937 5.784 17.171 1.00 88.00 108 VAL A C 1
ATOM 840 O O . VAL A 1 108 ? -13.405 6.045 18.275 1.00 88.00 108 VAL A O 1
ATOM 843 N N . ALA A 1 109 ? -11.653 5.987 16.880 1.00 84.94 109 ALA A N 1
ATOM 844 C CA . ALA A 1 109 ? -10.669 6.489 17.835 1.00 84.94 109 ALA A CA 1
ATOM 845 C C . ALA A 1 109 ? -11.036 7.883 18.370 1.00 84.94 109 ALA A C 1
ATOM 847 O O . ALA A 1 109 ? -10.887 8.133 19.561 1.00 84.94 109 ALA A O 1
ATOM 848 N N . ALA A 1 110 ? -11.582 8.766 17.526 1.00 84.56 110 ALA A N 1
ATOM 849 C CA . ALA A 1 110 ? -12.063 10.083 17.949 1.00 84.56 110 ALA A CA 1
ATOM 850 C C . ALA A 1 110 ? -13.348 10.032 18.799 1.00 84.56 110 ALA A C 1
ATOM 852 O O . ALA A 1 110 ? -13.653 10.989 19.508 1.00 84.56 110 ALA A O 1
ATOM 853 N N . SER A 1 111 ? -14.113 8.940 18.709 1.00 79.75 111 SER A N 1
ATOM 854 C CA . SER A 1 111 ? -15.401 8.765 19.394 1.00 79.75 111 SER A CA 1
ATOM 855 C C . SER A 1 111 ? -15.295 7.952 20.689 1.00 79.75 111 SER A C 1
ATOM 857 O O . SER A 1 111 ? -16.244 7.938 21.473 1.00 79.75 111 SER A O 1
ATOM 859 N N . SER A 1 112 ? -14.171 7.268 20.920 1.00 65.75 112 SER A N 1
ATOM 860 C CA . SER A 1 112 ? -13.925 6.499 22.140 1.00 65.75 112 SER A CA 1
ATOM 861 C C . SER A 1 112 ? -13.518 7.429 23.290 1.00 65.75 112 SER A C 1
ATOM 863 O O . SER A 1 112 ? -12.492 8.102 23.187 1.00 65.75 112 SER A O 1
ATOM 865 N N . PRO A 1 113 ? -14.277 7.478 24.400 1.00 57.06 113 PRO A N 1
ATOM 866 C CA . PRO A 1 113 ? -13.830 8.169 25.600 1.00 57.06 113 PRO A CA 1
ATOM 867 C C . PRO A 1 113 ? -12.659 7.386 26.209 1.00 57.06 113 PRO A C 1
ATOM 869 O O . PRO A 1 113 ? -12.783 6.184 26.449 1.00 57.06 113 PRO A O 1
ATOM 872 N N . HIS A 1 114 ? -11.524 8.062 26.399 1.00 54.41 114 HIS A N 1
ATOM 873 C CA . HIS A 1 114 ? -10.386 7.549 27.168 1.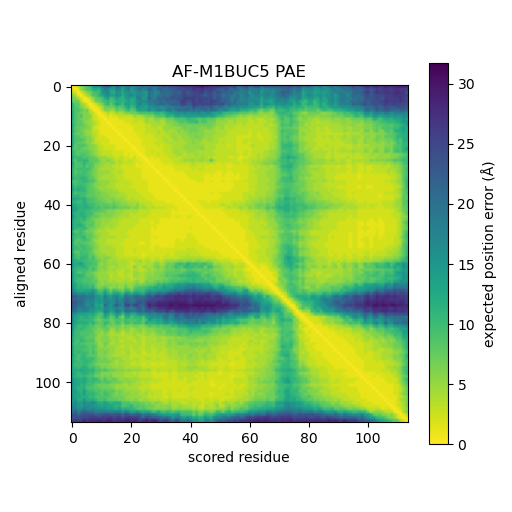00 54.41 114 HIS A CA 1
ATOM 874 C C . HIS A 1 114 ? -10.767 7.246 28.620 1.00 54.41 114 HIS A C 1
ATOM 876 O O . HIS A 1 114 ? -11.543 8.041 29.204 1.00 54.41 114 HIS A O 1
#

InterPro domains:
  IPR035513 Invertase/pectin methylesterase inhibitor domain superfamily [G3DSA:1.20.140.40] (1-107)
  IPR035513 Invertase/pectin methylesterase inhibitor domain superfamily [SSF101148] (8-75)

Foldseek 3Di:
DCLCDPVVQDDPLLSVLVVLLVVLQVQLVVLCVVLVVCVVVVVLVSSLVSLVSSLVSLVVSLVSLVVCLVPDPDGPNVVSVVSSVVSVVVSVVSNVVSVVVNVVSVVVVVVDDD

Sequence (114 aa):
MKLLNNSDKLSSDTQQALSDCNDHFIPAIELIDDAVDSTVNGAFNDAINYYSIAITDFEVCYPRLKAMRTANSVDVDDYVDNHIAEVANARNALVKFIHIPLDILKVVAASSPH

Nearest PDB structures (foldseek):
  8xyv-assembly2_B  TM=8.977E-01  e=1.804E-02  synthetic construct
  8xyv-assembly1_A  TM=9.018E-01  e=3.714E-02  synthetic construct
  4eeb-assembly1_B  TM=6.174E-01  e=1.537E+00  Thermotoga maritima
  8tn6-assembly1_C  TM=4.319E-01  e=2.145E+00  synthetic construct
  6r37-assembly1_A-2  TM=4.332E-01  e=1.718E+00  Trypanosoma brucei

Secondary structure (DSSP, 8-state):
--TTTTGGGS-HHHHHHHHHHHHHHHHHHHHHHHHHHHHHTT-HHHHHHHHHHHHHHHHHTHHHHHHHHHH-SSS-HHHHHHHHHHHHHHHHHHHHHHHHHHHHHHHHHHHS--

Organism: Solanum tuberosum (NCBI:txid4113)

Mean predicted aligned error: 7.7 Å

Solvent-accessible surface area (backbone atoms only — not comparable to full-atom values): 6333 Å² total; per-residue (Å²): 133,84,92,57,84,72,51,89,80,49,56,72,68,56,48,49,48,52,47,54,35,49,68,26,45,56,58,23,50,54,26,45,53,52,16,50,54,23,46,77,71,66,38,38,70,58,16,46,47,27,45,51,50,21,42,49,35,55,50,69,41,47,65,60,51,56,52,49,72,76,64,67,88,79,63,66,60,74,62,58,50,49,54,51,47,50,53,51,50,53,41,54,50,51,47,56,61,50,48,56,61,42,55,51,41,54,52,50,57,73,67,54,82,128